Protein AF-A0A1H0Z7X5-F1 (afdb_monomer)

Radius of gyration: 22.8 Å; Cα contacts (8 Å, |Δi|>4): 114; chains: 1; bounding box: 44×55×81 Å

Mean predicted aligned error: 14.94 Å

Sequence (172 aa):
MGQFSVDTNTNAQPEEIQRCKQAGMDDCLFKPLTLTALSRWVEGMEPADHGPAFSLEGFELMTGGNPILNRRLLSELLNSNRLDRQGLLGLSNSSDPQAFLDIAHKIKGAARIVQASRLIDTCEVLETACRDNFHPEKIAECCKAIERALLELDRALLQQLGQNDESRMTEP

Organism: NCBI:txid395599

Structure (mmCIF, N/CA/C/O backbone):
data_AF-A0A1H0Z7X5-F1
#
_entry.id   AF-A0A1H0Z7X5-F1
#
loop_
_atom_site.group_PDB
_atom_site.id
_atom_site.type_symbol
_atom_site.label_atom_id
_atom_site.label_alt_id
_atom_site.label_comp_id
_atom_site.label_asym_id
_atom_site.label_entity_id
_atom_site.label_seq_id
_atom_site.pdbx_PDB_ins_code
_atom_site.Cartn_x
_atom_site.Cartn_y
_atom_site.Cartn_z
_atom_site.occupancy
_atom_site.B_iso_or_equiv
_atom_site.auth_seq_id
_atom_site.auth_comp_id
_atom_site.auth_asym_id
_atom_site.auth_atom_id
_atom_site.pdbx_PDB_model_num
ATOM 1 N N . MET A 1 1 ? -17.080 -23.424 -54.524 1.00 35.84 1 MET A N 1
ATOM 2 C CA . MET A 1 1 ? -16.978 -22.094 -55.168 1.00 35.84 1 MET A CA 1
ATOM 3 C C . MET A 1 1 ? -17.469 -21.071 -54.146 1.00 35.84 1 MET A C 1
ATOM 5 O O . MET A 1 1 ? -18.581 -21.267 -53.688 1.00 35.84 1 MET A O 1
ATOM 9 N N . GLY A 1 2 ? -16.672 -20.162 -53.560 1.00 38.53 2 GLY A N 1
ATOM 10 C CA . GLY A 1 2 ? -15.903 -19.051 -54.174 1.00 38.53 2 GLY A CA 1
ATOM 11 C C . GLY A 1 2 ? -16.875 -17.901 -54.505 1.00 38.53 2 GLY A C 1
ATOM 12 O O . GLY A 1 2 ? -17.891 -18.212 -55.108 1.00 38.53 2 GLY A O 1
ATOM 13 N N . GLN A 1 3 ? -16.730 -16.609 -54.169 1.00 37.69 3 GLN A N 1
ATOM 14 C CA . GLN A 1 3 ? -15.671 -15.685 -53.697 1.00 37.69 3 GLN A CA 1
ATOM 15 C C . GLN A 1 3 ? -16.396 -14.428 -53.114 1.00 37.69 3 GLN A C 1
ATOM 17 O O . GLN A 1 3 ? -17.513 -14.155 -53.537 1.00 37.69 3 GLN A O 1
ATOM 22 N N . PHE A 1 4 ? -15.967 -13.821 -51.996 1.00 39.12 4 PHE A N 1
ATOM 23 C CA . PHE A 1 4 ? -15.044 -12.666 -51.817 1.00 39.12 4 PHE A CA 1
ATOM 24 C C . PHE A 1 4 ? -15.532 -11.260 -52.249 1.00 39.12 4 PHE A C 1
ATOM 26 O O . PHE A 1 4 ? -15.773 -11.030 -53.425 1.00 39.12 4 PHE A O 1
ATOM 33 N N . SER A 1 5 ? -15.569 -10.345 -51.263 1.00 40.53 5 SER A N 1
ATOM 34 C CA . SER A 1 5 ? -15.257 -8.888 -51.265 1.00 40.53 5 SER A CA 1
ATOM 35 C C . SER A 1 5 ? -15.573 -8.400 -49.835 1.00 40.53 5 SER A C 1
ATOM 37 O O . SER A 1 5 ? -16.734 -8.424 -49.447 1.00 40.53 5 SER A O 1
ATOM 39 N N . VAL A 1 6 ? -14.647 -8.286 -48.871 1.00 47.28 6 VAL A N 1
ATOM 40 C CA . VAL A 1 6 ? -13.560 -7.301 -48.653 1.00 47.28 6 VAL A CA 1
ATOM 41 C C . VAL A 1 6 ? -13.922 -5.875 -49.049 1.00 47.28 6 VAL A C 1
ATOM 43 O O . VAL A 1 6 ? -13.872 -5.555 -50.226 1.00 47.28 6 VAL A O 1
ATOM 46 N N . ASP A 1 7 ? -14.131 -5.038 -48.030 1.00 43.69 7 ASP A N 1
ATOM 47 C CA . ASP A 1 7 ? -13.650 -3.659 -48.001 1.00 43.69 7 ASP A CA 1
ATOM 48 C C . ASP A 1 7 ? -13.084 -3.366 -46.605 1.00 43.69 7 ASP A C 1
ATOM 50 O O . ASP A 1 7 ? -13.787 -3.281 -45.598 1.00 43.69 7 ASP A O 1
ATOM 54 N N . THR A 1 8 ? -11.760 -3.280 -46.558 1.00 40.16 8 THR A N 1
ATOM 55 C CA . THR A 1 8 ? -10.957 -2.694 -45.488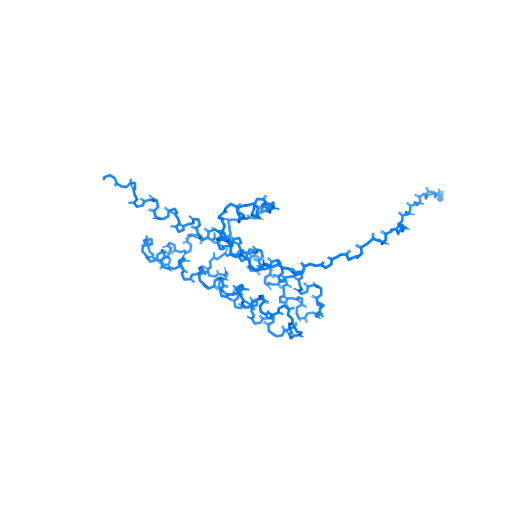 1.00 40.16 8 THR A CA 1
ATOM 56 C C . THR A 1 8 ? -10.808 -1.202 -45.760 1.00 40.16 8 THR A C 1
ATOM 58 O O . THR A 1 8 ? -10.402 -0.847 -46.865 1.00 40.16 8 THR A O 1
ATOM 61 N N . ASN A 1 9 ? -10.980 -0.334 -44.761 1.00 38.78 9 ASN A N 1
ATOM 62 C CA . ASN A 1 9 ? -10.167 0.880 -44.737 1.00 38.78 9 ASN A CA 1
ATOM 63 C C . ASN A 1 9 ? -9.803 1.311 -43.314 1.00 38.78 9 ASN A C 1
ATOM 65 O O . ASN A 1 9 ? -10.601 1.872 -42.566 1.00 38.78 9 ASN A O 1
ATOM 69 N N . THR A 1 10 ? -8.550 1.030 -42.988 1.00 38.06 10 THR A N 1
ATOM 70 C CA . THR A 1 10 ? -7.726 1.672 -41.973 1.00 38.06 10 THR A CA 1
ATOM 71 C C . THR A 1 10 ? -7.438 3.105 -42.419 1.00 38.06 10 THR A C 1
ATOM 73 O O . THR A 1 10 ? -6.929 3.290 -43.517 1.00 38.06 10 THR A O 1
ATOM 76 N N . ASN A 1 11 ? -7.640 4.117 -41.574 1.00 43.44 11 ASN A N 1
ATOM 77 C CA . ASN A 1 11 ? -6.831 5.328 -41.719 1.00 43.44 11 ASN A CA 1
ATOM 78 C C . ASN A 1 11 ? -6.408 5.863 -40.354 1.00 43.44 11 ASN A C 1
ATOM 80 O O . ASN A 1 11 ? -7.187 6.471 -39.622 1.00 43.44 11 ASN A O 1
ATOM 84 N N . ALA A 1 12 ? -5.154 5.577 -40.024 1.00 39.19 12 ALA A N 1
ATOM 85 C CA . ALA A 1 12 ? -4.407 6.203 -38.955 1.00 39.19 12 ALA A CA 1
ATOM 86 C C . ALA A 1 12 ? -3.706 7.454 -39.514 1.00 39.19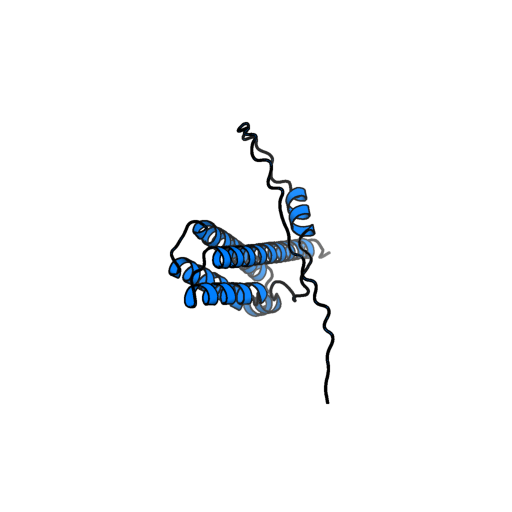 12 ALA A C 1
ATOM 88 O O . ALA A 1 12 ? -3.022 7.317 -40.518 1.00 39.19 12 ALA A O 1
ATOM 89 N N . GLN A 1 13 ? -3.879 8.590 -38.812 1.00 40.59 13 GLN A N 1
ATOM 90 C CA . GLN A 1 13 ? -2.920 9.689 -38.523 1.00 40.59 13 GLN A CA 1
ATOM 91 C C . GLN A 1 13 ? -2.169 10.369 -39.701 1.00 40.59 13 GLN A C 1
ATOM 93 O O . GLN A 1 13 ? -1.779 9.686 -40.640 1.00 40.59 13 GLN A O 1
ATOM 98 N N . PRO A 1 14 ? -1.891 11.702 -39.672 1.00 45.44 14 PRO A N 1
ATOM 99 C CA . PRO A 1 14 ? -0.897 12.251 -38.728 1.00 45.44 14 PRO A CA 1
ATOM 100 C C . PRO A 1 14 ? -1.012 13.757 -38.351 1.00 45.44 14 PRO A C 1
ATOM 102 O O . PRO A 1 14 ? -1.828 14.493 -38.886 1.00 45.44 14 PRO A O 1
ATOM 105 N N . GLU A 1 15 ? -0.143 14.174 -37.415 1.00 36.69 15 GLU A N 1
ATOM 106 C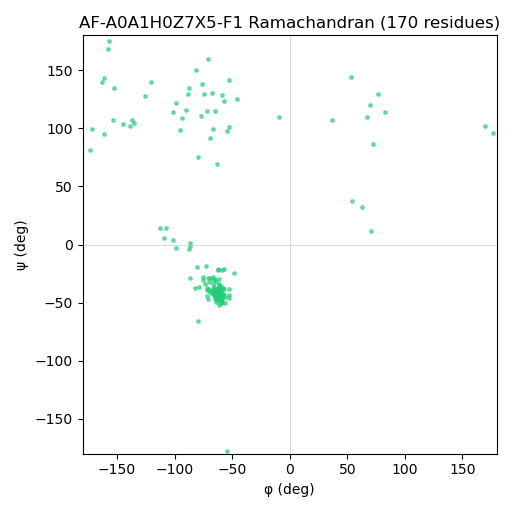 CA . GLU A 1 15 ? 0.458 15.522 -37.279 1.00 36.69 15 GLU A CA 1
ATOM 107 C C . GLU A 1 15 ? -0.422 16.741 -36.914 1.00 36.69 15 GLU A C 1
ATOM 109 O O . GLU A 1 15 ? -1.121 17.296 -37.743 1.00 36.69 15 GLU A O 1
ATOM 114 N N . GLU A 1 16 ? -0.258 17.265 -35.688 1.00 36.47 16 GLU A N 1
ATOM 115 C CA . GLU A 1 16 ? 0.420 18.566 -35.513 1.00 36.47 16 GLU A CA 1
ATOM 116 C C . GLU A 1 16 ? 0.902 18.738 -34.058 1.00 36.47 16 GLU A C 1
ATOM 118 O O . GLU A 1 16 ? 0.194 19.156 -33.139 1.00 3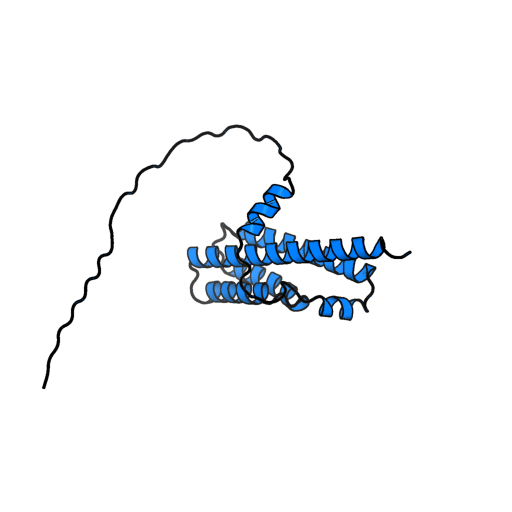6.47 16 GLU A O 1
ATOM 123 N N . ILE A 1 17 ? 2.171 18.391 -33.864 1.00 48.88 17 ILE A N 1
ATOM 124 C CA . ILE A 1 17 ? 3.022 18.833 -32.764 1.00 48.88 17 ILE A CA 1
ATOM 125 C C . ILE A 1 17 ? 3.210 20.344 -32.940 1.00 48.88 17 ILE A C 1
ATOM 127 O O . ILE A 1 17 ? 3.840 20.736 -33.910 1.00 48.88 17 ILE A O 1
ATOM 131 N N . GLN A 1 18 ? 2.712 21.195 -32.033 1.00 41.56 18 GLN A N 1
ATOM 132 C CA . GLN A 1 18 ? 3.288 22.533 -31.810 1.00 41.56 18 GLN A CA 1
ATOM 133 C C . GLN A 1 18 ? 2.682 23.243 -30.578 1.00 41.56 18 GLN A C 1
ATOM 135 O O . GLN A 1 18 ? 1.643 23.899 -30.660 1.00 41.56 18 GLN A O 1
ATOM 140 N N . ARG A 1 19 ? 3.385 23.202 -29.438 1.00 46.25 19 ARG A N 1
ATOM 141 C CA . ARG A 1 19 ? 3.986 24.402 -28.809 1.00 46.25 19 ARG A CA 1
ATOM 142 C C . ARG A 1 19 ? 4.499 24.107 -27.401 1.00 46.25 19 ARG A C 1
ATOM 144 O O . ARG A 1 19 ? 3.774 24.097 -26.413 1.00 46.25 19 ARG A O 1
ATOM 151 N N . CYS A 1 20 ? 5.814 23.943 -27.346 1.00 40.19 20 CYS A N 1
ATOM 152 C CA . CYS A 1 20 ? 6.624 24.165 -26.162 1.00 40.19 20 CYS A CA 1
ATOM 153 C C . CYS A 1 20 ? 6.722 25.667 -25.829 1.00 40.19 20 CYS A C 1
ATOM 155 O O . CYS A 1 20 ? 6.665 26.511 -26.723 1.00 40.19 20 CYS A O 1
ATOM 157 N N . LYS A 1 21 ? 7.063 25.919 -24.557 1.00 43.03 21 LYS A N 1
ATOM 158 C CA . LYS A 1 21 ? 7.584 27.151 -23.932 1.00 43.03 21 LYS A CA 1
ATOM 159 C C . LYS A 1 21 ? 6.560 28.216 -23.537 1.00 43.03 21 LYS A C 1
ATOM 161 O O . LYS A 1 21 ? 6.077 28.965 -24.375 1.00 43.03 21 LYS A O 1
ATOM 166 N N . GLN A 1 22 ? 6.462 28.426 -22.224 1.00 38.75 22 GLN A N 1
ATOM 167 C CA . GLN A 1 22 ? 7.054 29.614 -21.601 1.00 38.75 22 GLN A CA 1
ATOM 168 C C . GLN A 1 22 ? 7.407 29.337 -20.130 1.00 38.75 22 GLN A C 1
ATOM 170 O O . GLN A 1 22 ? 6.659 28.686 -19.409 1.00 38.75 22 GLN A O 1
ATOM 175 N N . ALA A 1 23 ? 8.607 29.769 -19.745 1.00 40.22 23 ALA A N 1
ATOM 176 C CA . ALA A 1 23 ? 9.162 29.680 -18.403 1.00 40.22 23 ALA A CA 1
ATOM 177 C C . ALA A 1 23 ? 8.629 30.817 -17.521 1.00 40.22 23 ALA A C 1
ATOM 179 O O . ALA A 1 23 ? 8.387 31.916 -18.016 1.00 40.22 23 ALA A O 1
ATOM 180 N N . GLY A 1 24 ? 8.518 30.554 -16.222 1.00 33.59 24 GLY A N 1
ATOM 181 C CA . GLY A 1 24 ? 8.201 31.547 -15.200 1.00 33.59 24 GLY A CA 1
ATOM 182 C C . GLY A 1 24 ? 8.313 30.915 -13.820 1.00 33.59 24 GLY A C 1
ATOM 183 O O . GLY A 1 24 ? 7.323 30.445 -13.272 1.00 33.59 24 GLY A O 1
ATOM 184 N N . MET A 1 25 ? 9.540 30.825 -13.310 1.00 52.28 25 MET A N 1
ATOM 185 C CA . MET A 1 25 ? 9.801 30.573 -11.898 1.00 52.28 25 MET A CA 1
ATOM 186 C C . MET A 1 25 ? 9.550 31.888 -11.168 1.00 52.28 25 MET A C 1
ATOM 188 O O . MET A 1 25 ? 10.327 32.808 -11.376 1.00 52.28 25 MET A O 1
ATOM 192 N N . ASP A 1 26 ? 8.487 31.977 -10.369 1.00 37.69 26 ASP A N 1
ATOM 193 C CA . ASP A 1 26 ? 8.432 32.894 -9.230 1.00 37.69 26 ASP A CA 1
ATOM 194 C C . ASP A 1 26 ? 7.334 32.500 -8.230 1.00 37.69 26 ASP A C 1
ATOM 196 O O . ASP A 1 26 ? 6.255 32.032 -8.593 1.00 37.69 26 ASP A O 1
ATOM 200 N N . ASP A 1 27 ? 7.683 32.704 -6.963 1.00 33.00 27 ASP A N 1
ATOM 201 C CA . ASP A 1 27 ? 6.878 32.643 -5.744 1.00 33.00 27 ASP A CA 1
ATOM 202 C C . ASP A 1 27 ? 6.409 31.284 -5.197 1.00 33.00 27 ASP A C 1
ATOM 204 O O . ASP A 1 27 ? 5.267 30.833 -5.298 1.00 33.00 27 ASP A O 1
ATOM 208 N N . CYS A 1 28 ? 7.314 30.719 -4.396 1.00 37.94 28 CYS A N 1
ATOM 209 C CA . CYS A 1 28 ? 6.962 30.056 -3.150 1.00 37.94 28 CYS A CA 1
ATOM 210 C C . CYS A 1 28 ? 6.119 31.002 -2.273 1.00 37.94 28 CYS A C 1
ATOM 212 O O . CYS A 1 28 ? 6.664 31.861 -1.588 1.00 37.94 28 CYS A O 1
ATOM 214 N N . LEU A 1 29 ? 4.799 30.817 -2.238 1.00 27.16 29 LEU A N 1
ATOM 215 C CA . LEU A 1 29 ? 3.952 31.384 -1.190 1.00 27.16 29 LEU A CA 1
ATOM 216 C C . LEU A 1 29 ? 2.962 30.334 -0.693 1.00 27.16 29 LEU A C 1
ATOM 218 O O . LEU A 1 29 ? 1.977 29.992 -1.346 1.00 27.16 29 LEU A O 1
ATOM 222 N N . PHE A 1 30 ? 3.279 29.833 0.502 1.00 45.41 30 PHE A N 1
ATOM 223 C CA . PHE A 1 30 ? 2.361 29.308 1.505 1.00 45.41 30 PHE A CA 1
ATOM 224 C C . PHE A 1 30 ? 0.878 29.562 1.188 1.00 45.41 30 PHE A C 1
ATOM 226 O O . PHE A 1 30 ? 0.363 30.668 1.350 1.00 45.41 30 PHE A O 1
ATOM 233 N N . LYS A 1 31 ? 0.160 28.492 0.854 1.00 31.33 31 LYS A N 1
ATOM 234 C CA . LYS A 1 31 ? -1.271 28.384 1.131 1.00 31.33 31 LYS A CA 1
ATOM 235 C C . LYS A 1 31 ? -1.490 27.086 1.901 1.00 31.33 31 LYS A C 1
ATOM 237 O O . LYS A 1 31 ? -1.008 26.048 1.448 1.00 31.33 31 LYS A O 1
ATOM 242 N N . PRO A 1 32 ? -2.174 27.111 3.059 1.00 35.97 32 PRO A N 1
ATOM 243 C CA . PRO A 1 32 ? -2.528 25.880 3.741 1.00 35.97 32 PRO A CA 1
ATOM 244 C C . PRO A 1 32 ? -3.385 25.065 2.774 1.00 35.97 32 PRO A C 1
ATOM 246 O O . PRO A 1 32 ? -4.331 25.597 2.184 1.00 35.97 32 PRO A O 1
ATOM 249 N N . LEU A 1 33 ? -3.008 23.802 2.573 1.00 34.72 33 LEU A N 1
ATOM 250 C CA . LEU A 1 33 ? -3.748 22.833 1.777 1.00 34.72 33 LEU A CA 1
ATOM 251 C C . LEU A 1 33 ? -5.179 22.785 2.323 1.00 34.72 33 LEU A C 1
ATOM 253 O O . LEU A 1 33 ? -5.453 22.185 3.359 1.00 34.72 33 LEU A O 1
ATOM 257 N N . THR A 1 34 ? -6.084 23.516 1.684 1.00 47.06 34 THR A N 1
ATOM 258 C CA . THR A 1 34 ? -7.474 23.603 2.116 1.00 47.06 34 THR A CA 1
ATOM 259 C C . THR A 1 34 ? -8.120 22.282 1.726 1.00 47.06 34 THR A C 1
ATOM 261 O O . THR A 1 34 ? -7.983 21.848 0.582 1.00 47.06 34 THR A O 1
ATOM 264 N N . LEU A 1 35 ? -8.805 21.631 2.669 1.00 42.47 35 LEU A N 1
ATOM 265 C CA . LEU A 1 35 ? -9.471 20.326 2.501 1.00 42.47 35 LEU A CA 1
ATOM 266 C C . LEU A 1 35 ? -10.344 20.239 1.231 1.00 42.47 35 LEU A C 1
ATOM 268 O O . LEU A 1 35 ? -10.516 19.167 0.659 1.00 42.47 35 LEU A O 1
ATOM 272 N N . THR A 1 36 ? -10.818 21.378 0.731 1.00 39.50 36 THR A N 1
ATOM 273 C CA . THR A 1 36 ? -11.580 21.519 -0.515 1.00 39.50 36 THR A CA 1
ATOM 274 C C . THR A 1 36 ? -10.774 21.200 -1.785 1.00 39.50 36 THR A C 1
ATOM 276 O O . THR A 1 36 ? -11.337 20.720 -2.763 1.00 39.50 36 THR A O 1
ATOM 279 N N . ALA A 1 37 ? -9.458 21.438 -1.802 1.00 45.78 37 ALA A N 1
ATOM 280 C CA . ALA A 1 37 ? -8.603 21.077 -2.938 1.00 45.78 37 ALA A CA 1
ATOM 281 C C . ALA A 1 37 ? -8.335 19.563 -2.990 1.00 45.78 37 ALA A C 1
ATOM 283 O O . ALA A 1 37 ? -8.212 18.997 -4.075 1.00 45.78 37 ALA A O 1
ATOM 284 N N . LEU A 1 38 ? -8.315 18.905 -1.824 1.00 43.97 38 LEU A N 1
ATOM 285 C CA . LEU A 1 38 ? -8.215 17.452 -1.720 1.00 43.97 38 LEU A CA 1
ATOM 286 C C . LEU A 1 38 ? -9.529 16.773 -2.146 1.00 43.97 38 LEU A C 1
ATOM 288 O O . LEU A 1 38 ? -9.475 15.779 -2.862 1.00 43.97 38 LEU A O 1
ATOM 292 N N . SER A 1 39 ? -10.701 17.330 -1.795 1.00 42.38 39 SER A N 1
ATOM 293 C CA . SER A 1 39 ? -11.998 16.752 -2.208 1.00 42.38 39 SER A CA 1
ATOM 294 C C . SER A 1 39 ? -12.162 16.734 -3.729 1.00 42.38 39 SER A C 1
ATOM 296 O O . SER A 1 39 ? -12.556 15.716 -4.285 1.00 42.38 39 SER A O 1
ATOM 298 N N . ARG A 1 40 ? -11.750 17.800 -4.426 1.00 36.59 40 ARG A N 1
ATOM 299 C CA . ARG A 1 40 ? -11.869 17.889 -5.892 1.00 36.59 40 ARG A CA 1
ATOM 300 C C . ARG A 1 40 ? -10.937 16.941 -6.647 1.00 36.59 40 ARG A C 1
ATOM 302 O O . ARG A 1 40 ? -11.276 16.509 -7.742 1.00 36.59 40 ARG A O 1
ATOM 309 N N . TRP A 1 41 ? -9.779 16.605 -6.076 1.00 42.62 41 TRP A N 1
ATOM 310 C CA . TRP A 1 41 ? -8.892 15.571 -6.633 1.00 42.62 41 TRP A CA 1
ATOM 311 C C . TRP A 1 41 ? -9.470 14.165 -6.462 1.00 42.62 41 TRP A C 1
ATOM 313 O O . TRP A 1 41 ? -9.222 13.270 -7.263 1.00 42.62 41 TRP A O 1
ATOM 323 N N . VAL A 1 42 ? -10.261 13.993 -5.412 1.00 51.59 42 VAL A N 1
ATOM 324 C CA . VAL A 1 42 ? -10.875 12.731 -5.029 1.00 51.59 42 VAL A CA 1
ATOM 325 C C . VAL A 1 42 ? -12.221 12.501 -5.735 1.00 51.59 42 VAL A C 1
ATOM 327 O O . VAL A 1 42 ? -12.569 11.360 -6.011 1.00 51.59 42 VAL A O 1
ATOM 330 N N . GLU A 1 43 ? -12.947 13.561 -6.090 1.00 35.69 43 GLU A N 1
ATOM 331 C CA . GLU A 1 43 ? -14.198 13.515 -6.868 1.00 35.69 43 GLU A CA 1
ATOM 332 C C . GLU A 1 43 ? -13.985 13.183 -8.356 1.00 35.69 43 GLU A C 1
ATOM 334 O O . GLU A 1 43 ? -14.923 12.768 -9.025 1.00 35.69 43 GLU A O 1
ATOM 339 N N . GLY A 1 44 ? -12.764 13.341 -8.881 1.00 33.12 44 GLY A N 1
ATOM 340 C CA . GLY A 1 44 ? -12.415 12.974 -10.261 1.00 33.12 44 GLY A CA 1
ATOM 341 C C . GLY A 1 44 ? -11.989 11.513 -10.446 1.00 33.12 44 GLY A C 1
ATOM 342 O O . GLY A 1 44 ? -11.662 11.113 -11.563 1.00 33.12 44 GLY A O 1
ATOM 343 N N . MET A 1 45 ? -11.943 10.727 -9.367 1.00 39.19 45 MET A N 1
ATOM 344 C CA . MET A 1 45 ? -11.709 9.288 -9.428 1.00 39.19 45 MET A CA 1
ATOM 345 C C . MET A 1 45 ? -13.069 8.596 -9.416 1.00 39.19 45 MET A C 1
ATOM 347 O O . MET A 1 45 ? -13.681 8.450 -8.360 1.00 39.19 45 MET A O 1
ATOM 351 N N . GLU A 1 46 ? -13.549 8.207 -10.599 1.00 36.34 46 GLU A N 1
ATOM 352 C CA . GLU A 1 46 ? -14.684 7.291 -10.738 1.00 36.34 46 GLU A CA 1
ATOM 353 C C . GLU A 1 46 ? -14.482 6.116 -9.762 1.00 36.34 46 GLU A C 1
ATOM 355 O O . GLU A 1 46 ? -13.414 5.487 -9.802 1.00 36.34 46 GLU A O 1
ATOM 360 N N . PRO A 1 47 ? -15.441 5.818 -8.864 1.00 40.00 47 PRO A N 1
ATOM 361 C CA . PRO A 1 47 ? -15.344 4.650 -8.011 1.00 40.00 47 PRO A CA 1
ATOM 362 C C . PRO A 1 47 ? -15.441 3.434 -8.925 1.00 40.00 47 PRO A C 1
ATOM 364 O O . PRO A 1 47 ? -16.518 3.058 -9.381 1.00 40.00 47 PRO A O 1
ATOM 367 N N . ALA A 1 48 ? -14.293 2.847 -9.247 1.00 45.84 48 ALA A N 1
ATOM 368 C CA . ALA A 1 48 ? -14.269 1.526 -9.832 1.00 45.84 48 ALA A CA 1
ATOM 369 C C . ALA A 1 48 ? -14.999 0.608 -8.843 1.00 45.84 48 ALA A C 1
ATOM 371 O O . ALA A 1 48 ? -14.657 0.613 -7.661 1.00 45.84 48 ALA A O 1
ATOM 372 N N . ASP A 1 49 ? -16.043 -0.071 -9.326 1.00 42.62 49 ASP A N 1
ATOM 373 C CA . ASP A 1 49 ? -16.971 -0.938 -8.590 1.00 42.62 49 ASP A CA 1
ATOM 374 C C . ASP A 1 49 ? -16.230 -2.151 -8.003 1.00 42.62 49 ASP A C 1
ATOM 376 O O . ASP A 1 49 ? -16.285 -3.290 -8.465 1.00 42.62 49 ASP A O 1
ATOM 380 N N . HIS A 1 50 ? -15.399 -1.851 -7.023 1.00 51.34 50 HIS A N 1
ATOM 381 C CA . HIS A 1 50 ? -14.592 -2.749 -6.238 1.00 51.34 50 HIS A CA 1
ATOM 382 C C . HIS A 1 50 ? -15.052 -2.533 -4.802 1.00 51.34 50 HIS A C 1
ATOM 384 O O . HIS A 1 50 ? -15.370 -1.409 -4.412 1.00 51.34 50 HIS A O 1
ATOM 390 N N . GLY A 1 51 ? -15.153 -3.620 -4.038 1.00 57.09 51 GLY A N 1
ATOM 391 C CA . GLY A 1 51 ? -15.653 -3.600 -2.665 1.00 57.09 51 GLY A CA 1
ATOM 392 C C . GLY A 1 51 ? -14.920 -2.610 -1.740 1.00 57.09 51 GLY A C 1
ATOM 393 O O . GLY A 1 51 ? -14.017 -1.885 -2.159 1.00 57.09 51 GLY A O 1
ATOM 394 N N . PRO A 1 52 ? -15.287 -2.564 -0.449 1.00 64.38 52 PRO A N 1
ATOM 395 C CA . PRO A 1 52 ? -14.714 -1.598 0.485 1.00 64.38 52 PRO A CA 1
ATOM 396 C C . PRO A 1 52 ? -13.176 -1.638 0.465 1.00 64.38 52 PRO A C 1
ATOM 398 O O . PRO A 1 52 ? -12.574 -2.707 0.370 1.00 64.38 52 PRO A O 1
ATOM 401 N N . ALA A 1 53 ? -12.538 -0.465 0.569 1.00 72.88 53 ALA A N 1
ATOM 402 C CA . ALA A 1 53 ? -11.080 -0.322 0.467 1.00 72.88 53 ALA A CA 1
ATOM 403 C C . ALA A 1 53 ? -10.299 -1.173 1.494 1.00 72.88 53 ALA A C 1
ATOM 405 O O . ALA A 1 53 ? -9.123 -1.463 1.281 1.00 72.88 53 ALA A O 1
ATOM 406 N N . PHE A 1 54 ? -10.947 -1.570 2.594 1.00 79.12 54 PHE A N 1
ATOM 407 C CA . PHE A 1 54 ? -10.461 -2.526 3.588 1.00 79.12 54 PHE A CA 1
ATOM 408 C C . PHE A 1 54 ? -11.635 -3.132 4.379 1.00 79.12 54 PHE A C 1
ATOM 410 O O . PHE A 1 54 ? -12.754 -2.616 4.321 1.00 79.12 54 PHE A O 1
ATOM 417 N N . SER A 1 55 ? -11.379 -4.198 5.147 1.00 76.00 55 SER A N 1
ATOM 418 C CA . SER A 1 55 ? -12.378 -4.819 6.031 1.00 76.00 55 SER A CA 1
ATOM 419 C C . SER A 1 55 ? -12.216 -4.365 7.484 1.00 76.00 55 SER A C 1
ATOM 421 O O . SER A 1 55 ? -11.168 -4.579 8.097 1.00 76.00 55 SER A O 1
ATOM 423 N N . LEU A 1 56 ? -13.271 -3.770 8.051 1.00 71.44 56 LEU A N 1
ATOM 424 C CA . LEU A 1 56 ? -13.325 -3.367 9.463 1.00 71.44 56 LEU A CA 1
ATOM 425 C C . LEU A 1 56 ? -13.530 -4.565 10.407 1.00 71.44 56 LEU A C 1
ATOM 427 O O . LEU A 1 56 ? -13.038 -4.552 11.531 1.00 71.44 56 LEU A O 1
ATOM 431 N N . GLU A 1 57 ? -14.180 -5.629 9.936 1.00 69.75 57 GLU A N 1
ATOM 432 C CA . GLU A 1 57 ? -14.472 -6.835 10.726 1.00 69.75 57 GLU A CA 1
ATOM 433 C C . GLU A 1 57 ? -13.188 -7.482 11.280 1.00 69.75 57 GLU A C 1
ATOM 435 O O . GLU A 1 57 ? -13.134 -7.914 12.432 1.00 69.75 57 GLU A O 1
ATOM 440 N N . GLY A 1 58 ? -12.104 -7.463 10.494 1.00 68.06 58 GLY A N 1
ATOM 441 C CA . GLY A 1 58 ? -10.792 -7.939 10.942 1.00 68.06 58 GLY A CA 1
ATOM 442 C C . GLY A 1 58 ? -10.234 -7.143 12.127 1.00 68.06 58 GLY A C 1
ATOM 443 O O . GLY A 1 58 ? -9.622 -7.721 13.024 1.00 68.06 58 GLY A O 1
ATOM 444 N N . PHE A 1 59 ? -10.486 -5.832 12.176 1.00 70.38 59 PHE A N 1
ATOM 445 C CA . PHE A 1 59 ? -10.050 -4.971 13.279 1.00 70.38 59 PHE A CA 1
ATOM 446 C C . PHE A 1 59 ? -10.844 -5.246 14.547 1.00 70.38 59 PHE A C 1
ATOM 448 O O . PHE A 1 59 ? -10.256 -5.416 15.614 1.00 70.38 59 PHE A O 1
ATOM 455 N N . GLU A 1 60 ? -12.168 -5.326 14.430 1.00 70.44 60 GLU A N 1
ATOM 456 C CA . GLU A 1 60 ? -13.052 -5.593 15.564 1.00 70.44 60 GLU A CA 1
ATOM 457 C C . GLU A 1 60 ? -12.736 -6.938 16.216 1.00 70.44 60 GLU A C 1
ATOM 459 O O . GLU A 1 60 ? -12.672 -7.027 17.444 1.00 70.44 60 GLU A O 1
ATOM 464 N N . LEU A 1 61 ? -12.439 -7.961 15.412 1.00 71.19 61 LEU A N 1
ATOM 465 C CA . LEU A 1 61 ? -12.027 -9.263 15.921 1.00 71.19 61 LEU A CA 1
ATOM 466 C C . LEU A 1 61 ? -10.677 -9.199 16.658 1.00 71.19 61 LEU A C 1
ATOM 468 O O . LEU A 1 61 ? -10.531 -9.799 17.722 1.00 71.19 61 LEU A O 1
ATOM 472 N N . MET A 1 62 ? -9.696 -8.454 16.132 1.00 70.06 62 MET A N 1
ATOM 473 C CA . MET A 1 62 ? -8.363 -8.321 16.742 1.00 70.06 62 MET A CA 1
ATOM 474 C C . MET A 1 62 ? -8.367 -7.518 18.045 1.00 70.06 62 MET A C 1
ATOM 476 O O . MET A 1 62 ? -7.550 -7.767 18.932 1.00 70.06 62 MET A O 1
ATOM 480 N N . THR A 1 63 ? -9.259 -6.540 18.168 1.00 76.50 63 THR A N 1
ATOM 481 C CA . THR A 1 63 ? -9.333 -5.656 19.339 1.00 76.50 63 THR A CA 1
ATOM 482 C C . THR A 1 63 ? -10.404 -6.075 20.341 1.00 76.50 63 THR A C 1
ATOM 484 O O . THR A 1 63 ? -10.537 -5.437 21.388 1.00 76.50 63 THR A O 1
ATOM 487 N N . GLY A 1 64 ? -11.176 -7.123 20.032 1.00 77.06 64 GLY A N 1
ATOM 488 C CA . GLY A 1 64 ? -12.332 -7.547 20.820 1.00 77.06 64 GLY A CA 1
ATOM 489 C C . GLY A 1 64 ? -13.427 -6.479 20.871 1.00 77.06 64 GLY A C 1
ATOM 490 O O . GLY A 1 64 ? -14.071 -6.315 21.904 1.00 77.06 64 GLY A O 1
ATOM 491 N N . GLY A 1 65 ? -13.569 -5.690 19.803 1.00 75.06 65 GLY A N 1
ATOM 492 C CA . GLY A 1 65 ? -14.495 -4.560 19.726 1.00 75.06 65 GLY A CA 1
ATOM 493 C C . GLY A 1 65 ? -14.104 -3.362 20.598 1.00 75.06 65 GLY A C 1
ATOM 494 O O . GLY A 1 65 ? -14.912 -2.454 20.779 1.00 75.06 65 GLY A O 1
ATOM 495 N N . ASN A 1 66 ? -12.890 -3.322 21.163 1.00 79.94 66 ASN A N 1
ATOM 496 C CA . ASN A 1 66 ? -12.473 -2.205 22.005 1.00 79.94 66 ASN A CA 1
ATOM 497 C C . ASN A 1 66 ? -12.220 -0.947 21.148 1.00 79.94 66 ASN A C 1
ATOM 499 O O . ASN A 1 66 ? -11.243 -0.909 20.392 1.00 79.94 66 ASN A O 1
ATOM 503 N N . PRO A 1 67 ? -13.007 0.133 21.316 1.00 78.69 67 PRO A N 1
ATOM 504 C CA . PRO A 1 67 ? -12.930 1.303 20.444 1.00 78.69 6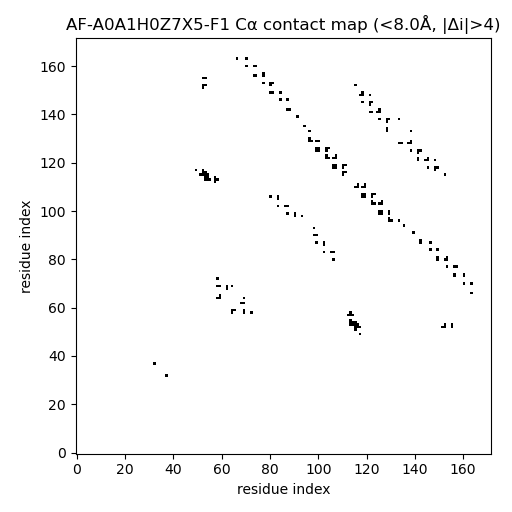7 PRO A CA 1
ATOM 505 C C . PRO A 1 67 ? -11.604 2.068 20.579 1.00 78.69 67 PRO A C 1
ATOM 507 O O . PRO A 1 67 ? -11.142 2.688 19.625 1.00 78.69 67 PRO A O 1
ATOM 510 N N . ILE A 1 68 ? -10.950 2.022 21.747 1.00 81.62 68 ILE A N 1
ATOM 511 C CA . ILE A 1 68 ? -9.646 2.673 21.959 1.00 81.62 68 ILE A CA 1
ATOM 512 C C . ILE A 1 68 ? -8.551 1.914 21.208 1.00 81.62 68 ILE A C 1
ATOM 514 O O . ILE A 1 68 ? -7.701 2.534 20.567 1.00 81.62 68 ILE A O 1
ATOM 518 N N . LEU A 1 69 ? -8.567 0.581 21.285 1.00 80.31 69 LEU A N 1
ATOM 519 C CA . LEU A 1 69 ? -7.609 -0.263 20.573 1.00 80.31 69 LEU A CA 1
ATOM 520 C C . LEU A 1 69 ? -7.850 -0.221 19.060 1.00 80.31 69 LEU A C 1
ATOM 522 O O . LEU A 1 69 ? -6.881 -0.078 18.320 1.00 80.31 69 LEU A O 1
ATOM 526 N N . ASN A 1 70 ? -9.112 -0.231 18.613 1.00 81.12 70 ASN A N 1
ATOM 527 C CA . ASN A 1 70 ? -9.479 -0.042 17.205 1.00 81.12 70 ASN A CA 1
ATOM 528 C C . ASN A 1 70 ? -8.921 1.269 16.664 1.00 81.12 70 ASN A C 1
ATOM 530 O O . ASN A 1 70 ? -8.215 1.274 15.660 1.00 81.12 70 ASN A O 1
ATOM 534 N N . ARG A 1 71 ? -9.154 2.379 17.372 1.00 83.62 71 ARG A N 1
ATOM 535 C CA . ARG A 1 71 ? -8.640 3.690 16.968 1.00 83.62 71 ARG A CA 1
ATOM 536 C C . ARG A 1 71 ? -7.116 3.717 16.892 1.00 83.62 71 ARG A C 1
ATOM 538 O O . ARG A 1 71 ? -6.568 4.249 15.934 1.00 83.62 71 ARG A O 1
ATOM 545 N N . ARG A 1 72 ? -6.422 3.149 17.885 1.00 84.88 72 ARG A N 1
ATOM 546 C CA . ARG A 1 72 ? -4.953 3.058 17.856 1.00 84.88 72 ARG A CA 1
ATOM 547 C C . ARG A 1 72 ? -4.476 2.262 16.645 1.00 84.88 72 ARG A C 1
ATOM 549 O O . ARG A 1 72 ? -3.607 2.743 15.932 1.00 84.88 72 ARG A O 1
ATOM 556 N N . LEU A 1 73 ? -5.066 1.098 16.390 1.00 83.38 73 LEU A N 1
ATOM 557 C CA . LEU A 1 73 ? -4.669 0.237 15.280 1.00 83.38 73 LEU A CA 1
ATOM 558 C C . LEU A 1 73 ? -4.932 0.897 13.917 1.00 83.38 73 LEU A C 1
ATOM 560 O O . LEU A 1 73 ? -4.073 0.847 13.042 1.00 83.38 73 LEU A O 1
ATOM 564 N N . LEU A 1 74 ? -6.074 1.573 13.757 1.00 85.94 74 LEU A N 1
ATOM 565 C CA . LEU A 1 74 ? -6.395 2.354 12.558 1.00 85.94 74 LEU A CA 1
ATOM 566 C C . LEU A 1 74 ? -5.400 3.506 12.342 1.00 85.94 74 LEU A C 1
ATOM 568 O O . LEU A 1 74 ? -4.941 3.712 11.220 1.00 85.94 74 LEU A O 1
ATOM 572 N N . SER A 1 75 ? -5.025 4.229 13.402 1.00 86.69 75 SER A N 1
ATOM 573 C CA . SER A 1 75 ? -4.017 5.296 13.330 1.00 86.69 75 SER A CA 1
ATOM 574 C C . SER A 1 75 ? -2.626 4.770 12.963 1.00 86.69 75 SER A C 1
ATOM 576 O O . SER A 1 75 ? -1.944 5.384 12.143 1.00 86.69 75 SER A O 1
ATOM 578 N N . GLU A 1 76 ? -2.209 3.635 13.529 1.00 88.19 76 GLU A N 1
ATOM 579 C CA . GLU A 1 76 ? -0.930 2.999 13.186 1.00 88.19 76 GLU A CA 1
ATOM 580 C C . GLU A 1 76 ? -0.917 2.508 11.737 1.00 88.19 76 GLU A C 1
ATOM 582 O O . GLU A 1 76 ? 0.060 2.734 11.021 1.00 88.19 76 GLU A O 1
ATOM 587 N N . LEU A 1 77 ? -2.015 1.911 11.263 1.00 87.81 77 LEU A N 1
ATOM 588 C CA . LEU A 1 77 ? -2.143 1.529 9.860 1.00 87.81 77 LEU A CA 1
ATOM 589 C C . LEU A 1 77 ? -2.054 2.750 8.942 1.00 87.81 77 LEU A C 1
ATOM 591 O O . LEU A 1 77 ? -1.321 2.705 7.959 1.00 87.81 77 LEU A O 1
ATOM 595 N N . LEU A 1 78 ? -2.775 3.830 9.254 1.00 89.12 78 LEU A N 1
ATOM 596 C CA . LEU A 1 78 ? -2.739 5.067 8.474 1.00 89.12 78 LEU A CA 1
ATOM 597 C C . LEU A 1 78 ? -1.312 5.627 8.400 1.00 89.12 78 LEU A C 1
ATOM 599 O O . LEU A 1 78 ? -0.850 6.050 7.342 1.00 89.12 78 LEU A O 1
ATOM 603 N N . ASN A 1 79 ? -0.586 5.607 9.518 1.00 91.50 79 ASN A N 1
ATOM 604 C CA . ASN A 1 79 ? 0.809 6.024 9.543 1.00 91.50 79 ASN A CA 1
ATOM 605 C C . ASN A 1 79 ? 1.693 5.107 8.680 1.00 91.50 79 ASN A C 1
ATOM 607 O O . ASN A 1 79 ? 2.477 5.601 7.870 1.00 91.50 79 ASN A O 1
ATOM 611 N N . SER A 1 80 ? 1.529 3.785 8.793 1.00 90.94 80 SER A N 1
ATOM 612 C CA . SER A 1 80 ? 2.251 2.820 7.956 1.00 90.94 80 SER A CA 1
ATOM 613 C C . SER A 1 80 ? 1.968 3.038 6.472 1.00 90.94 80 SER A C 1
ATOM 615 O O . SER A 1 80 ? 2.906 3.112 5.685 1.00 90.94 80 SER A O 1
ATOM 617 N N . ASN A 1 81 ? 0.701 3.221 6.094 1.00 91.94 81 ASN A N 1
ATOM 618 C CA . ASN A 1 81 ? 0.286 3.428 4.710 1.00 91.94 81 ASN A CA 1
ATOM 619 C C . ASN A 1 81 ? 0.957 4.662 4.091 1.00 91.94 81 ASN A C 1
ATOM 621 O O . ASN A 1 81 ? 1.492 4.610 2.982 1.00 91.94 81 ASN A O 1
ATOM 625 N N . ARG A 1 82 ? 1.029 5.759 4.852 1.00 92.94 82 ARG A N 1
ATOM 626 C CA . ARG A 1 82 ? 1.717 6.987 4.436 1.00 92.94 82 ARG A CA 1
ATOM 627 C C . ARG A 1 82 ? 3.218 6.805 4.285 1.00 92.94 82 ARG A C 1
ATOM 629 O O . ARG A 1 82 ? 3.787 7.323 3.323 1.00 92.94 82 ARG A O 1
ATOM 636 N N . LEU A 1 83 ? 3.857 6.091 5.212 1.00 93.25 83 LEU A N 1
ATOM 637 C CA . LEU A 1 83 ? 5.283 5.772 5.121 1.00 93.25 83 LEU A CA 1
ATOM 638 C C . LEU A 1 83 ? 5.570 4.889 3.906 1.00 93.25 83 LEU A C 1
ATOM 640 O O . LEU A 1 83 ? 6.551 5.114 3.200 1.00 93.25 83 LEU A O 1
ATOM 644 N N . ASP A 1 84 ? 4.697 3.928 3.622 1.00 93.06 84 ASP A N 1
ATOM 645 C CA . ASP A 1 84 ? 4.817 3.066 2.454 1.00 93.06 84 ASP A CA 1
ATOM 646 C C . ASP A 1 84 ? 4.638 3.851 1.150 1.00 93.06 84 ASP A C 1
ATOM 648 O O . ASP A 1 84 ? 5.438 3.698 0.225 1.00 93.06 84 ASP A O 1
ATOM 652 N N . ARG A 1 85 ? 3.665 4.771 1.096 1.00 94.56 85 ARG A N 1
ATOM 653 C CA . ARG A 1 85 ? 3.494 5.695 -0.035 1.00 94.56 85 ARG A CA 1
ATOM 654 C C . ARG A 1 85 ? 4.732 6.562 -0.248 1.00 94.56 85 ARG A C 1
ATOM 656 O O . ARG A 1 85 ? 5.168 6.732 -1.383 1.00 94.56 85 ARG A O 1
ATOM 663 N N . GLN A 1 86 ? 5.304 7.113 0.821 1.00 94.19 86 GLN A N 1
ATOM 664 C CA . GLN A 1 86 ? 6.545 7.889 0.734 1.00 94.19 86 GLN A CA 1
ATOM 665 C C . GLN A 1 86 ? 7.709 7.035 0.224 1.00 94.19 86 GLN A C 1
ATOM 667 O O . GLN A 1 86 ? 8.455 7.491 -0.641 1.00 94.19 86 GLN A O 1
ATOM 672 N N . GLY A 1 87 ? 7.831 5.795 0.706 1.00 93.00 87 GLY A N 1
ATOM 673 C CA . GLY A 1 87 ? 8.825 4.835 0.230 1.00 93.00 87 GLY A CA 1
ATOM 674 C C . GLY A 1 87 ? 8.684 4.556 -1.265 1.00 93.00 87 GLY A C 1
ATOM 675 O O . GLY A 1 87 ? 9.659 4.681 -1.999 1.00 93.00 87 GLY A O 1
ATOM 676 N N . LEU A 1 88 ? 7.463 4.279 -1.731 1.00 93.38 88 LEU A N 1
ATOM 677 C CA . LEU A 1 88 ? 7.165 4.051 -3.147 1.00 93.38 88 LEU A CA 1
ATOM 678 C C . LEU A 1 88 ? 7.523 5.268 -4.014 1.00 93.38 88 LEU A C 1
ATOM 680 O O . LEU A 1 88 ? 8.184 5.125 -5.041 1.00 93.38 88 LEU A O 1
ATOM 684 N N . LEU A 1 89 ? 7.130 6.473 -3.591 1.00 91.44 89 LEU A N 1
ATOM 685 C CA . LEU A 1 89 ? 7.449 7.714 -4.305 1.00 91.44 89 LEU A CA 1
ATOM 686 C C . LEU A 1 89 ? 8.955 7.996 -4.336 1.00 91.44 89 LEU A C 1
ATOM 688 O O . LEU A 1 89 ? 9.456 8.524 -5.329 1.00 91.44 89 LEU A O 1
ATOM 692 N N . GLY A 1 90 ? 9.690 7.603 -3.294 1.00 92.19 90 GLY A N 1
ATOM 693 C CA . GLY A 1 90 ? 11.149 7.693 -3.245 1.00 92.19 90 GLY A CA 1
ATOM 694 C C . GLY A 1 90 ? 11.858 6.845 -4.306 1.00 92.19 90 GLY A C 1
ATOM 695 O O . GLY A 1 90 ? 12.983 7.163 -4.685 1.00 92.19 90 GLY A O 1
ATOM 696 N N . LEU A 1 91 ? 11.195 5.816 -4.845 1.00 90.44 91 LEU A N 1
ATOM 697 C CA . LEU A 1 91 ? 11.741 4.951 -5.894 1.00 90.44 91 LEU A CA 1
ATOM 698 C C . LEU A 1 91 ? 11.507 5.477 -7.316 1.00 90.44 91 LEU A C 1
ATOM 700 O O . LEU A 1 91 ? 11.928 4.834 -8.270 1.00 90.44 91 LEU A O 1
ATOM 704 N N . SER A 1 92 ? 10.881 6.643 -7.494 1.00 78.62 92 SER A N 1
ATOM 705 C CA . SER A 1 92 ? 10.502 7.176 -8.818 1.00 78.62 92 SER A CA 1
ATOM 706 C C . SER A 1 92 ? 11.665 7.378 -9.805 1.00 78.62 92 SER A C 1
ATOM 708 O O . SER A 1 92 ? 11.435 7.356 -11.011 1.00 78.62 92 SER A O 1
ATOM 710 N N . ASN A 1 93 ? 12.905 7.505 -9.319 1.00 81.44 93 ASN A N 1
ATOM 711 C CA . ASN A 1 93 ? 14.121 7.570 -10.146 1.00 81.44 93 ASN A CA 1
ATOM 712 C C . ASN A 1 93 ? 14.994 6.304 -10.052 1.00 81.44 93 ASN A C 1
ATOM 714 O O . ASN A 1 93 ? 16.108 6.278 -10.575 1.00 81.44 93 ASN A O 1
ATOM 718 N N . SER A 1 94 ? 14.527 5.266 -9.354 1.00 85.31 94 SER A N 1
ATOM 719 C CA . SER A 1 94 ? 15.251 4.006 -9.218 1.00 85.31 94 SER A CA 1
ATOM 720 C C . SER A 1 94 ? 15.145 3.188 -10.502 1.00 85.31 94 SER A C 1
ATOM 722 O O . SER A 1 94 ? 14.080 3.081 -11.105 1.00 85.31 94 SER A O 1
ATOM 724 N N . SER A 1 95 ? 16.254 2.574 -10.905 1.00 84.12 95 SER A N 1
ATOM 725 C CA . SER A 1 95 ? 16.282 1.535 -11.945 1.00 84.12 95 SER A CA 1
ATOM 726 C C . SER A 1 95 ? 16.542 0.148 -11.354 1.00 84.12 95 SER A C 1
ATOM 728 O O . SER A 1 95 ? 16.889 -0.766 -12.092 1.00 84.12 95 SER A O 1
ATOM 730 N N . ASP A 1 96 ? 16.418 0.003 -10.030 1.00 90.12 96 ASP A N 1
ATOM 731 C CA . ASP A 1 96 ? 16.632 -1.255 -9.316 1.00 90.12 96 ASP A CA 1
ATOM 732 C C . ASP A 1 96 ? 15.307 -2.020 -9.140 1.00 90.12 96 ASP A C 1
ATOM 734 O O . ASP A 1 96 ? 14.473 -1.605 -8.328 1.00 90.12 96 ASP A O 1
ATOM 738 N N . PRO A 1 97 ? 15.102 -3.149 -9.849 1.00 90.25 97 PRO A N 1
ATOM 739 C CA . PRO A 1 97 ? 13.900 -3.966 -9.714 1.00 90.25 97 PRO A CA 1
ATOM 740 C C . PRO A 1 97 ? 13.704 -4.533 -8.303 1.00 90.25 97 PRO A C 1
ATOM 742 O O . PRO A 1 97 ? 12.561 -4.740 -7.900 1.00 90.25 97 PRO A O 1
ATOM 745 N N . GLN A 1 98 ? 14.783 -4.784 -7.549 1.00 92.44 98 GLN A N 1
ATOM 746 C CA . GLN A 1 98 ? 14.674 -5.347 -6.198 1.00 92.44 98 GLN A CA 1
ATOM 747 C C . GLN A 1 98 ? 14.040 -4.350 -5.232 1.00 92.44 98 GLN A C 1
ATOM 749 O O . GLN A 1 98 ? 13.122 -4.714 -4.504 1.00 92.44 98 GLN A O 1
ATOM 754 N N . ALA A 1 99 ? 14.413 -3.071 -5.308 1.00 92.69 99 ALA A N 1
ATOM 755 C CA . ALA A 1 99 ? 13.789 -2.032 -4.495 1.00 92.69 99 ALA A CA 1
ATOM 756 C C . ALA A 1 99 ? 12.260 -1.941 -4.704 1.00 92.69 99 ALA A C 1
ATOM 758 O O . ALA A 1 99 ? 11.510 -1.750 -3.744 1.00 92.69 99 ALA A O 1
ATOM 759 N N . PHE A 1 100 ? 11.781 -2.118 -5.943 1.00 93.25 100 PHE A N 1
ATOM 760 C CA . PHE A 1 100 ? 10.342 -2.157 -6.242 1.00 93.25 100 PHE A CA 1
ATOM 761 C C . PHE A 1 100 ? 9.660 -3.419 -5.699 1.00 93.25 100 PHE A C 1
ATOM 763 O O . PHE A 1 100 ? 8.542 -3.339 -5.191 1.00 93.25 100 PHE A O 1
ATOM 770 N N . LEU A 1 101 ? 10.329 -4.573 -5.766 1.00 93.56 101 LEU A N 1
ATOM 771 C CA . LEU A 1 101 ? 9.830 -5.820 -5.181 1.00 93.56 101 LEU A CA 1
ATOM 772 C C . LEU A 1 101 ? 9.722 -5.729 -3.656 1.00 93.56 101 LEU A C 1
ATOM 774 O O . LEU A 1 101 ? 8.720 -6.163 -3.089 1.00 93.56 101 LEU A O 1
ATOM 778 N N . ASP A 1 102 ? 10.715 -5.138 -2.998 1.00 93.69 102 ASP A N 1
ATOM 779 C CA . ASP A 1 102 ? 10.748 -5.001 -1.543 1.00 93.69 102 ASP A CA 1
ATOM 780 C C . ASP A 1 102 ? 9.616 -4.106 -1.033 1.00 93.69 102 ASP A C 1
ATOM 782 O O . ASP A 1 102 ? 8.894 -4.484 -0.102 1.00 93.69 102 ASP A O 1
ATOM 786 N N . ILE A 1 103 ? 9.400 -2.944 -1.665 1.00 93.81 103 ILE A N 1
ATOM 787 C CA . ILE A 1 103 ? 8.293 -2.064 -1.273 1.00 93.81 103 ILE A CA 1
ATOM 788 C C . ILE A 1 103 ? 6.933 -2.707 -1.580 1.00 93.81 103 ILE A C 1
ATOM 790 O O . ILE A 1 103 ? 6.019 -2.603 -0.761 1.00 93.81 103 ILE A O 1
ATOM 794 N N . ALA A 1 104 ? 6.802 -3.425 -2.704 1.00 93.75 104 ALA A N 1
ATOM 795 C CA . ALA A 1 104 ? 5.571 -4.122 -3.066 1.00 93.75 104 ALA A CA 1
ATOM 796 C C . ALA A 1 104 ? 5.229 -5.216 -2.048 1.00 93.75 104 ALA A C 1
ATOM 798 O O . ALA A 1 104 ? 4.108 -5.252 -1.544 1.00 93.75 104 ALA A O 1
ATOM 799 N N . HIS A 1 105 ? 6.200 -6.055 -1.673 1.00 92.00 105 HIS A N 1
ATOM 800 C CA . HIS A 1 105 ? 6.010 -7.085 -0.653 1.00 92.00 105 HIS A CA 1
ATOM 801 C C . HIS A 1 105 ? 5.638 -6.492 0.707 1.00 92.00 105 HIS A C 1
ATOM 803 O O . HIS A 1 105 ? 4.751 -7.022 1.384 1.00 92.00 105 HIS A O 1
ATOM 809 N N . LYS A 1 106 ? 6.284 -5.390 1.107 1.00 92.31 106 LYS A N 1
ATOM 810 C CA . LYS A 1 106 ? 5.979 -4.697 2.362 1.00 92.31 106 LYS A CA 1
ATOM 811 C C . LYS A 1 106 ? 4.532 -4.192 2.382 1.00 92.31 106 LYS A C 1
ATOM 813 O O . LYS A 1 106 ? 3.788 -4.529 3.305 1.00 92.31 106 LYS A O 1
ATOM 818 N N . ILE A 1 107 ? 4.121 -3.457 1.344 1.00 92.56 107 ILE A N 1
ATOM 819 C CA . ILE A 1 107 ? 2.754 -2.928 1.204 1.00 92.56 107 ILE A CA 1
ATOM 820 C C . ILE A 1 107 ? 1.738 -4.070 1.190 1.00 92.56 107 ILE A C 1
ATOM 822 O O . ILE A 1 107 ? 0.759 -4.047 1.933 1.00 92.56 107 ILE A O 1
ATOM 826 N N . LYS A 1 108 ? 1.990 -5.105 0.385 1.00 89.62 108 LYS A N 1
ATOM 827 C CA . LYS A 1 108 ? 1.126 -6.281 0.254 1.00 89.62 108 LYS A CA 1
ATOM 828 C C . LYS A 1 108 ? 0.950 -7.028 1.575 1.00 89.62 108 LYS A C 1
ATOM 830 O O . LYS A 1 108 ? -0.147 -7.499 1.873 1.00 89.62 108 LYS A O 1
ATOM 835 N N . GLY A 1 109 ? 2.010 -7.128 2.380 1.00 85.81 109 GLY A N 1
ATOM 836 C CA . GLY A 1 109 ? 1.963 -7.719 3.716 1.00 85.81 109 GLY A CA 1
ATOM 837 C C . GLY A 1 109 ? 0.983 -6.988 4.635 1.00 85.81 109 GLY A C 1
ATOM 838 O O . GLY A 1 109 ? 0.101 -7.622 5.212 1.00 85.81 109 GLY A O 1
ATOM 839 N N . ALA A 1 110 ? 1.081 -5.658 4.707 1.00 86.50 110 ALA A N 1
ATOM 840 C CA . ALA A 1 110 ? 0.147 -4.837 5.476 1.00 86.50 110 ALA A CA 1
ATOM 841 C C . ALA A 1 110 ? -1.282 -4.905 4.907 1.00 86.50 110 ALA A C 1
ATOM 843 O O . ALA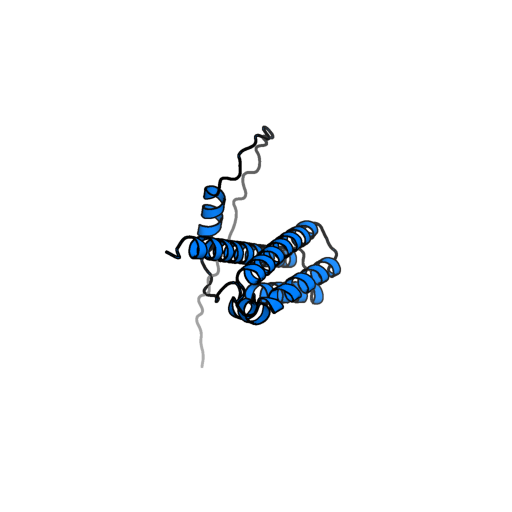 A 1 110 ? -2.239 -5.099 5.656 1.00 86.50 110 ALA A O 1
ATOM 844 N N . ALA A 1 111 ? -1.425 -4.833 3.580 1.00 87.00 111 ALA A N 1
ATOM 845 C CA . ALA A 1 111 ? -2.710 -4.893 2.886 1.00 87.00 111 ALA A CA 1
ATOM 846 C C . ALA A 1 111 ? -3.475 -6.200 3.161 1.00 87.00 111 ALA A C 1
ATOM 848 O O . ALA A 1 111 ? -4.694 -6.173 3.308 1.00 87.00 111 ALA A O 1
ATOM 849 N N . ARG A 1 112 ? -2.779 -7.337 3.300 1.00 82.88 112 ARG A N 1
ATOM 850 C CA . ARG A 1 112 ? -3.389 -8.634 3.648 1.00 82.88 112 ARG A CA 1
ATOM 851 C C . ARG A 1 112 ? -3.995 -8.666 5.044 1.00 82.88 112 ARG A C 1
ATOM 853 O O . ARG A 1 112 ? -5.067 -9.239 5.209 1.00 82.88 112 ARG A O 1
ATOM 860 N N . ILE A 1 113 ? -3.347 -8.040 6.026 1.00 80.44 113 ILE A N 1
ATOM 861 C CA . ILE A 1 113 ? -3.857 -7.974 7.407 1.00 80.44 113 ILE A CA 1
ATOM 862 C C . ILE A 1 113 ? -5.208 -7.251 7.435 1.00 80.44 113 ILE A C 1
ATOM 864 O O . ILE A 1 113 ? -6.121 -7.644 8.155 1.00 80.44 113 ILE A O 1
ATOM 868 N N . VAL A 1 114 ? -5.342 -6.220 6.605 1.00 80.00 114 VAL A N 1
ATOM 869 C CA . VAL A 1 114 ? -6.506 -5.323 6.580 1.00 80.00 114 VAL A CA 1
ATOM 870 C C . VAL A 1 114 ? -7.470 -5.655 5.439 1.00 80.00 114 VAL A C 1
ATOM 872 O O . VAL A 1 114 ? -8.463 -4.963 5.233 1.00 80.00 114 VAL A O 1
ATOM 875 N N . GLN A 1 115 ? -7.181 -6.731 4.700 1.00 83.62 115 GLN A N 1
ATOM 876 C CA . GLN A 1 115 ? -7.953 -7.223 3.558 1.00 83.62 115 GLN A CA 1
ATOM 877 C C . GLN A 1 115 ? -8.198 -6.151 2.476 1.00 83.62 115 GLN A C 1
ATOM 879 O O . GLN A 1 115 ? -9.258 -6.097 1.854 1.00 83.62 115 GLN A O 1
ATOM 884 N N . ALA A 1 116 ? -7.204 -5.294 2.229 1.00 86.88 116 ALA A N 1
ATOM 885 C CA . ALA A 1 116 ? -7.242 -4.273 1.184 1.00 86.88 116 ALA A CA 1
ATOM 886 C C . ALA A 1 116 ? -6.934 -4.888 -0.191 1.00 86.88 116 ALA A C 1
ATOM 888 O O . ALA A 1 116 ? -5.834 -4.744 -0.728 1.00 86.88 116 ALA A O 1
ATOM 889 N N . SER A 1 117 ? -7.914 -5.596 -0.755 1.00 86.88 117 SER A N 1
ATOM 890 C CA . SER A 1 117 ? -7.760 -6.415 -1.971 1.00 86.88 117 SER A CA 1
ATOM 891 C C . SER A 1 117 ? -7.146 -5.646 -3.146 1.00 86.88 117 SER A C 1
ATOM 893 O O . SER A 1 117 ? -6.178 -6.103 -3.741 1.00 86.88 117 SER A O 1
ATOM 895 N N . ARG A 1 118 ? -7.587 -4.407 -3.395 1.00 87.38 118 ARG A N 1
ATOM 896 C CA . ARG A 1 118 ? -7.042 -3.574 -4.481 1.00 87.38 118 ARG A CA 1
ATOM 897 C C . ARG A 1 118 ? -5.547 -3.263 -4.324 1.00 87.38 118 ARG A C 1
ATOM 899 O O . ARG A 1 118 ? -4.819 -3.195 -5.315 1.00 87.38 118 ARG A O 1
ATOM 906 N N . LEU A 1 119 ? -5.070 -3.076 -3.092 1.00 90.12 119 LEU A N 1
ATOM 907 C CA . LEU A 1 119 ? -3.639 -2.897 -2.824 1.00 90.12 119 LEU A CA 1
ATOM 908 C C . LEU A 1 119 ? -2.869 -4.197 -3.047 1.00 90.12 119 LEU A C 1
ATOM 910 O O . LEU A 1 119 ? -1.785 -4.168 -3.616 1.00 90.12 119 LEU A O 1
ATOM 914 N N . ILE A 1 120 ? -3.442 -5.334 -2.646 1.00 89.25 120 ILE A N 1
ATOM 915 C CA . ILE A 1 120 ? -2.839 -6.652 -2.874 1.00 89.25 120 ILE A CA 1
ATOM 916 C C . ILE A 1 120 ? -2.665 -6.890 -4.378 1.00 89.25 120 ILE A C 1
ATOM 918 O O . ILE A 1 120 ? -1.553 -7.188 -4.814 1.00 89.25 120 ILE A O 1
ATOM 922 N N . ASP A 1 121 ? -3.723 -6.677 -5.161 1.00 91.56 121 ASP A N 1
ATOM 923 C CA . ASP A 1 121 ? -3.728 -6.912 -6.607 1.00 91.56 121 ASP A CA 1
ATOM 924 C C . ASP A 1 121 ? -2.731 -5.995 -7.330 1.00 91.56 121 ASP A C 1
ATOM 926 O O . ASP A 1 121 ? -1.925 -6.445 -8.144 1.00 91.56 121 ASP A O 1
ATOM 930 N N . THR A 1 122 ? -2.727 -4.697 -7.007 1.00 92.69 122 THR A N 1
ATOM 931 C CA . THR A 1 122 ? -1.804 -3.739 -7.643 1.00 92.69 122 THR A CA 1
ATOM 932 C C . THR A 1 122 ? -0.340 -4.012 -7.278 1.00 92.69 122 THR A C 1
ATOM 934 O O . THR A 1 122 ? 0.534 -3.871 -8.138 1.00 92.69 122 THR A O 1
ATOM 937 N N . CYS A 1 123 ? -0.054 -4.477 -6.056 1.00 93.12 123 CYS A N 1
ATOM 938 C CA . CYS A 1 123 ? 1.278 -4.956 -5.680 1.00 93.12 123 CYS A CA 1
ATOM 939 C C . CYS A 1 123 ? 1.684 -6.227 -6.441 1.00 93.12 123 CYS A C 1
ATOM 941 O O . CYS A 1 123 ? 2.832 -6.329 -6.864 1.00 93.12 123 CYS A O 1
ATOM 943 N N . GLU A 1 124 ? 0.770 -7.173 -6.669 1.00 93.50 124 GLU A N 1
ATOM 944 C CA . GLU A 1 124 ? 1.048 -8.382 -7.463 1.00 93.50 124 GLU A CA 1
ATOM 945 C C . GLU A 1 124 ? 1.366 -8.069 -8.926 1.00 93.50 124 GLU A C 1
ATOM 947 O O . GLU A 1 124 ? 2.282 -8.662 -9.509 1.00 93.50 124 GLU A O 1
ATOM 952 N N . VAL A 1 125 ? 0.671 -7.088 -9.505 1.00 93.88 125 VAL A N 1
ATOM 953 C CA . VAL A 1 125 ? 0.965 -6.595 -10.856 1.00 93.88 125 VAL A CA 1
ATOM 954 C C . VAL A 1 125 ? 2.362 -5.966 -10.920 1.00 93.88 125 VAL A C 1
ATOM 956 O O . VAL A 1 125 ? 3.112 -6.271 -11.850 1.00 93.88 125 VAL A O 1
ATOM 959 N N . LEU A 1 126 ? 2.746 -5.146 -9.929 1.00 93.31 126 LEU A N 1
ATOM 960 C CA . LEU A 1 126 ? 4.098 -4.576 -9.854 1.00 93.31 126 LEU A CA 1
ATOM 961 C C . LEU A 1 126 ? 5.163 -5.672 -9.703 1.00 93.31 126 LEU A C 1
ATOM 963 O O . LEU A 1 126 ? 6.140 -5.672 -10.447 1.00 93.31 126 LEU A O 1
ATOM 967 N N . GLU A 1 127 ? 4.964 -6.630 -8.791 1.00 93.12 127 GLU A N 1
ATOM 968 C CA . GLU A 1 127 ? 5.900 -7.742 -8.592 1.00 93.12 127 GLU A CA 1
ATOM 969 C C . GLU A 1 127 ? 6.123 -8.536 -9.886 1.00 93.12 127 GLU A C 1
ATOM 971 O O . GLU A 1 127 ? 7.257 -8.873 -10.230 1.00 93.12 127 GLU A O 1
ATOM 976 N N . THR A 1 128 ? 5.045 -8.812 -10.621 1.00 92.31 128 THR A N 1
ATOM 977 C CA . T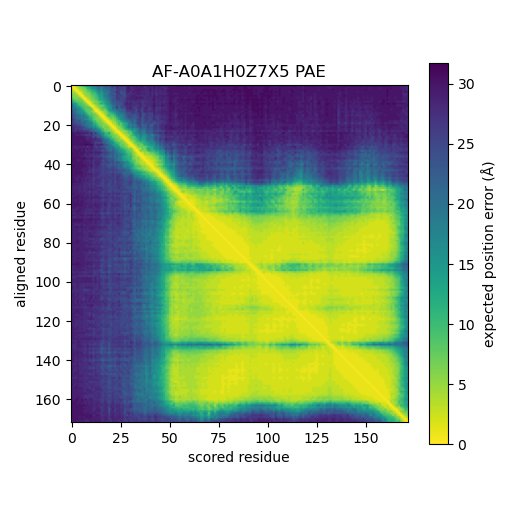HR A 1 128 ? 5.101 -9.523 -11.904 1.00 92.31 128 THR A CA 1
ATOM 978 C C . THR A 1 128 ? 5.858 -8.703 -12.949 1.00 92.31 128 THR A C 1
ATOM 980 O O . THR A 1 128 ? 6.751 -9.220 -13.618 1.00 92.31 128 THR A O 1
ATOM 983 N N . ALA A 1 129 ? 5.584 -7.396 -13.041 1.00 90.50 129 ALA A N 1
ATOM 984 C CA . ALA A 1 129 ? 6.293 -6.496 -13.949 1.00 90.50 129 ALA A CA 1
ATOM 985 C C . ALA A 1 129 ? 7.802 -6.408 -13.648 1.00 90.50 129 ALA A C 1
ATOM 987 O O . ALA A 1 129 ? 8.599 -6.295 -14.578 1.00 90.50 129 ALA A O 1
ATOM 988 N N . CYS A 1 130 ? 8.204 -6.502 -12.377 1.00 90.69 130 CYS A N 1
ATOM 989 C CA . CYS A 1 130 ? 9.612 -6.545 -11.982 1.00 90.69 130 CYS A CA 1
ATOM 990 C C . CYS A 1 130 ? 10.297 -7.884 -12.302 1.00 90.69 130 CYS A C 1
ATOM 992 O O . CYS A 1 130 ? 11.493 -7.881 -12.592 1.00 90.69 130 CYS A O 1
ATOM 994 N N . ARG A 1 131 ? 9.577 -9.015 -12.227 1.00 88.31 131 ARG A N 1
ATOM 995 C CA . ARG A 1 131 ? 10.136 -10.364 -12.449 1.00 88.31 131 ARG A CA 1
ATOM 996 C C . ARG A 1 131 ? 10.244 -10.743 -13.926 1.00 88.31 131 ARG A C 1
ATOM 998 O O . ARG A 1 131 ? 11.217 -11.394 -14.290 1.00 88.31 131 ARG A O 1
ATOM 1005 N N . ASP A 1 132 ? 9.274 -10.347 -14.749 1.00 85.25 132 ASP A N 1
ATOM 1006 C CA . ASP A 1 132 ? 9.230 -10.744 -16.160 1.00 85.25 132 ASP A CA 1
ATOM 1007 C C . ASP A 1 132 ? 10.174 -9.896 -17.019 1.00 85.25 132 ASP A C 1
ATOM 1009 O O . ASP A 1 132 ? 11.145 -10.399 -17.578 1.00 85.25 132 ASP A O 1
ATOM 1013 N N . ASN A 1 133 ? 9.881 -8.596 -17.145 1.00 80.19 133 ASN A N 1
ATOM 1014 C CA . ASN A 1 133 ? 10.633 -7.688 -18.005 1.00 80.19 133 ASN A CA 1
ATOM 1015 C C . ASN A 1 133 ? 10.522 -6.253 -17.471 1.00 80.19 133 ASN A C 1
ATOM 1017 O O . ASN A 1 133 ? 9.466 -5.620 -17.577 1.00 80.19 133 ASN A O 1
ATOM 1021 N N . PHE A 1 134 ? 11.615 -5.741 -16.896 1.00 83.94 134 PHE A N 1
ATOM 1022 C CA . PHE A 1 134 ? 11.650 -4.417 -16.275 1.00 83.94 134 PHE A CA 1
ATOM 1023 C C . PHE A 1 134 ? 11.538 -3.311 -17.335 1.00 83.94 134 PHE A C 1
ATOM 1025 O O . PHE A 1 134 ? 12.529 -2.861 -17.911 1.00 83.94 134 PHE A O 1
ATOM 1032 N N . HIS A 1 135 ? 10.306 -2.880 -17.600 1.00 89.06 135 HIS A N 1
ATOM 1033 C CA . HIS A 1 135 ? 9.995 -1.749 -18.467 1.00 89.06 135 HIS A CA 1
ATOM 1034 C C . HIS A 1 135 ? 9.678 -0.517 -17.616 1.00 89.06 135 HIS A C 1
ATOM 1036 O O . HIS A 1 135 ? 8.644 -0.514 -16.945 1.00 89.06 135 HIS A O 1
ATOM 1042 N N . PRO A 1 136 ? 10.505 0.546 -17.664 1.00 87.75 136 PRO A N 1
ATOM 1043 C CA . PRO A 1 136 ? 10.321 1.736 -16.832 1.00 87.75 136 PRO A CA 1
ATOM 1044 C C . PRO A 1 136 ? 8.919 2.351 -16.924 1.00 87.75 136 PRO A C 1
ATOM 1046 O O . PRO A 1 136 ? 8.361 2.760 -15.910 1.00 87.75 136 PRO A O 1
ATOM 1049 N N . GLU A 1 137 ? 8.318 2.361 -18.116 1.00 90.00 137 GLU A N 1
ATOM 1050 C CA . GLU A 1 137 ? 6.959 2.874 -18.337 1.00 90.00 137 GLU A CA 1
ATOM 1051 C C . GLU A 1 137 ? 5.906 2.047 -17.589 1.00 90.00 137 GLU A C 1
ATOM 1053 O O . GLU A 1 137 ? 5.125 2.601 -16.816 1.00 90.00 137 GLU A O 1
ATOM 1058 N N . LYS A 1 138 ? 5.946 0.715 -17.729 1.00 91.31 138 LYS A N 1
ATOM 1059 C CA . LYS A 1 138 ? 5.026 -0.201 -17.039 1.00 91.31 138 LYS A CA 1
ATOM 1060 C C . LYS A 1 138 ? 5.199 -0.136 -15.520 1.00 91.31 138 LYS A C 1
ATOM 1062 O O . LYS A 1 138 ? 4.212 -0.144 -14.789 1.00 91.31 138 LYS A O 1
ATOM 1067 N N . ILE A 1 139 ? 6.439 -0.039 -15.034 1.00 92.12 139 ILE A N 1
ATOM 1068 C CA . ILE A 1 139 ? 6.726 0.136 -13.602 1.00 92.12 139 ILE A CA 1
ATOM 1069 C C . ILE A 1 139 ? 6.143 1.457 -13.100 1.00 92.12 139 ILE A C 1
ATOM 1071 O O . ILE A 1 139 ? 5.476 1.472 -12.069 1.00 92.12 139 ILE A O 1
ATOM 1075 N N . ALA A 1 140 ? 6.308 2.553 -13.845 1.00 91.25 140 ALA A N 1
ATOM 1076 C CA . ALA A 1 140 ? 5.731 3.842 -13.481 1.00 91.25 140 ALA A CA 1
ATOM 1077 C C . ALA A 1 140 ? 4.191 3.809 -13.437 1.00 91.25 140 ALA A C 1
ATOM 1079 O O . ALA A 1 140 ? 3.592 4.409 -12.543 1.00 91.25 140 ALA A O 1
ATOM 1080 N N . GLU A 1 141 ? 3.536 3.101 -14.361 1.00 92.06 141 GLU A N 1
ATOM 1081 C CA . GLU A 1 141 ? 2.084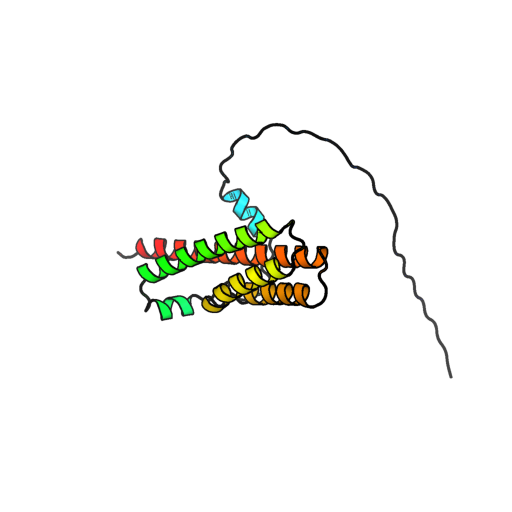 2.878 -14.327 1.00 92.06 141 GLU A CA 1
ATOM 1082 C C . GLU A 1 141 ? 1.653 2.071 -13.098 1.00 92.06 141 GLU A C 1
ATOM 1084 O O . GLU A 1 141 ? 0.714 2.466 -12.404 1.00 92.06 141 GLU A O 1
ATOM 1089 N N . CYS A 1 142 ? 2.374 0.993 -12.779 1.00 93.19 142 CYS A N 1
ATOM 1090 C CA . CYS A 1 142 ? 2.117 0.182 -11.590 1.00 93.19 142 CYS A CA 1
ATOM 1091 C C . CYS A 1 142 ? 2.292 1.003 -10.303 1.00 93.19 142 CYS A C 1
ATOM 1093 O O . CYS A 1 142 ? 1.425 0.977 -9.432 1.00 93.19 142 CYS A O 1
ATOM 1095 N N . CYS A 1 143 ? 3.359 1.801 -10.201 1.00 93.25 143 CYS A N 1
ATOM 1096 C CA . CYS A 1 143 ? 3.588 2.697 -9.068 1.00 93.25 143 CYS A CA 1
ATOM 1097 C C . CYS A 1 143 ? 2.452 3.714 -8.903 1.00 93.25 143 CYS A C 1
ATOM 1099 O O . CYS A 1 143 ? 1.980 3.922 -7.789 1.00 93.25 143 CYS A O 1
ATOM 1101 N N . LYS A 1 144 ? 1.953 4.303 -9.999 1.00 93.12 144 LYS A N 1
ATOM 1102 C CA . LYS A 1 144 ? 0.784 5.201 -9.958 1.00 93.12 144 LYS A CA 1
ATOM 1103 C C . LYS A 1 144 ? -0.483 4.476 -9.500 1.00 93.12 144 LYS A C 1
ATOM 1105 O O . LYS A 1 144 ? -1.285 5.060 -8.775 1.00 93.12 144 LYS A O 1
ATOM 1110 N N . ALA A 1 145 ? -0.685 3.228 -9.923 1.00 93.19 145 ALA A N 1
ATOM 1111 C CA . ALA A 1 145 ? -1.832 2.427 -9.499 1.00 93.19 145 ALA A CA 1
ATOM 1112 C C . ALA A 1 145 ? -1.783 2.122 -7.993 1.00 93.19 145 ALA A C 1
ATOM 1114 O O . ALA A 1 145 ? -2.778 2.338 -7.300 1.00 93.19 145 ALA A O 1
ATOM 1115 N N . ILE A 1 146 ? -0.618 1.715 -7.477 1.00 93.81 146 ILE A N 1
ATOM 1116 C CA . ILE A 1 146 ? -0.412 1.487 -6.041 1.00 93.81 146 ILE A CA 1
ATOM 1117 C C . ILE A 1 146 ? -0.587 2.794 -5.266 1.00 93.81 146 ILE A C 1
ATOM 1119 O O . ILE A 1 146 ? -1.291 2.811 -4.264 1.00 93.81 146 ILE A O 1
ATOM 1123 N N . GLU A 1 147 ? -0.016 3.908 -5.733 1.00 94.38 147 GLU A N 1
ATOM 1124 C CA . GLU A 1 147 ? -0.180 5.209 -5.077 1.00 94.38 147 GLU A CA 1
ATOM 1125 C C . GLU A 1 147 ? -1.660 5.595 -4.934 1.00 94.38 147 GLU A C 1
ATOM 1127 O O . GLU A 1 147 ? -2.083 6.023 -3.859 1.00 94.38 147 GLU A O 1
ATOM 1132 N N . ARG A 1 148 ? -2.463 5.417 -5.990 1.00 92.56 148 ARG A N 1
ATOM 1133 C CA . ARG A 1 148 ? -3.912 5.672 -5.943 1.00 92.56 148 ARG A CA 1
ATOM 1134 C C . ARG A 1 148 ? -4.611 4.770 -4.929 1.00 92.56 148 ARG A C 1
ATOM 1136 O O . ARG A 1 148 ? -5.424 5.257 -4.152 1.00 92.56 148 ARG A O 1
ATOM 1143 N N . ALA A 1 149 ? -4.269 3.485 -4.900 1.00 91.94 149 ALA A N 1
ATOM 1144 C CA . ALA A 1 149 ? -4.842 2.538 -3.949 1.00 91.94 149 ALA A CA 1
ATOM 1145 C C . ALA A 1 149 ? -4.452 2.855 -2.492 1.00 91.94 149 ALA A C 1
ATOM 1147 O O . ALA A 1 149 ? -5.287 2.735 -1.597 1.00 91.94 149 ALA A O 1
ATOM 1148 N N . LEU A 1 150 ? -3.224 3.332 -2.251 1.00 92.81 150 LEU A N 1
ATOM 1149 C CA . LEU A 1 150 ? -2.781 3.817 -0.940 1.00 92.81 150 LEU A CA 1
ATOM 1150 C C . LEU A 1 150 ? -3.589 5.054 -0.519 1.00 92.81 150 LEU A C 1
ATOM 1152 O O . LEU A 1 150 ? -4.118 5.093 0.586 1.00 92.81 150 LEU A O 1
ATOM 1156 N N . LEU A 1 151 ? -3.766 6.031 -1.416 1.00 92.38 151 LEU A N 1
ATOM 1157 C CA . LEU A 1 151 ? -4.559 7.238 -1.144 1.00 92.38 151 LEU A CA 1
ATOM 1158 C C . LEU A 1 151 ? -6.035 6.935 -0.842 1.00 92.38 151 LEU A C 1
ATOM 1160 O O . LEU A 1 151 ? -6.633 7.567 0.031 1.00 92.38 151 LEU A O 1
ATOM 1164 N N . GLU A 1 152 ? -6.630 5.978 -1.551 1.00 90.50 152 GLU A N 1
ATOM 1165 C CA . GLU A 1 152 ? -7.994 5.519 -1.280 1.00 90.50 152 GLU A CA 1
ATOM 1166 C C . GLU A 1 152 ? -8.108 4.855 0.095 1.00 90.50 152 GLU A C 1
ATOM 1168 O O . GLU A 1 152 ? -9.049 5.154 0.837 1.00 90.50 152 GLU A O 1
ATOM 1173 N N . LEU A 1 153 ? -7.134 4.015 0.469 1.00 89.88 153 LEU A N 1
ATOM 1174 C CA . LEU A 1 153 ? -7.090 3.410 1.798 1.00 89.88 153 LEU A CA 1
ATOM 1175 C C . LEU A 1 153 ? -6.925 4.479 2.889 1.00 89.88 153 LEU A C 1
ATOM 1177 O O . LEU A 1 153 ? -7.686 4.480 3.854 1.00 89.88 153 LEU A O 1
ATOM 1181 N N . ASP A 1 154 ? -6.016 5.439 2.709 1.00 90.88 154 ASP A N 1
ATOM 1182 C CA . ASP A 1 154 ? -5.829 6.582 3.613 1.00 90.88 154 ASP A CA 1
ATOM 1183 C C . ASP A 1 154 ? -7.149 7.330 3.865 1.00 90.88 154 ASP A C 1
ATOM 1185 O O . ASP A 1 154 ? -7.504 7.629 5.010 1.00 90.88 154 ASP A O 1
ATOM 1189 N N . ARG A 1 155 ? -7.911 7.609 2.797 1.00 89.62 155 ARG A N 1
ATOM 1190 C CA . ARG A 1 155 ? -9.212 8.282 2.898 1.00 89.62 155 ARG A CA 1
ATOM 1191 C C . ARG A 1 155 ? -10.220 7.442 3.678 1.00 89.62 155 ARG A C 1
ATOM 1193 O O . ARG A 1 155 ? -10.910 7.979 4.544 1.00 89.62 155 ARG A O 1
ATOM 1200 N N . ALA A 1 156 ? -10.301 6.147 3.384 1.00 88.00 156 ALA A N 1
ATOM 1201 C CA . ALA A 1 156 ? -11.221 5.243 4.062 1.00 88.00 156 ALA A CA 1
ATOM 1202 C C . ALA A 1 156 ? -10.898 5.134 5.565 1.00 88.00 156 ALA A C 1
ATOM 1204 O O . ALA A 1 156 ? -11.804 5.179 6.397 1.00 88.00 156 ALA A O 1
ATOM 1205 N N . LEU A 1 157 ? -9.613 5.072 5.928 1.00 88.12 157 LEU A N 1
ATOM 1206 C CA . LEU A 1 157 ? -9.165 5.032 7.323 1.00 88.12 157 LEU A CA 1
ATOM 1207 C C . LEU A 1 157 ? -9.487 6.321 8.076 1.00 88.12 157 LEU A C 1
ATOM 1209 O O . LEU A 1 157 ? -9.979 6.270 9.202 1.00 88.12 157 LEU A O 1
ATOM 1213 N N . LEU A 1 158 ? -9.259 7.480 7.453 1.00 88.69 158 LEU A N 1
ATOM 1214 C CA . LEU A 1 158 ? -9.619 8.773 8.037 1.00 88.69 158 LEU A CA 1
ATOM 1215 C C . LEU A 1 158 ? -11.127 8.897 8.271 1.00 88.69 158 LEU A C 1
ATOM 1217 O O . LEU A 1 158 ? -11.541 9.398 9.315 1.00 88.69 158 LEU A O 1
ATOM 1221 N N . GLN A 1 159 ? -11.945 8.420 7.331 1.00 87.12 159 GLN A N 1
ATOM 1222 C CA . GLN A 1 159 ? -13.397 8.421 7.484 1.00 87.12 159 GLN A CA 1
ATOM 1223 C C . GLN A 1 159 ? -13.839 7.540 8.661 1.00 87.12 159 GLN A C 1
ATOM 1225 O O . GLN A 1 159 ? -14.671 7.966 9.458 1.00 87.12 159 GLN A O 1
ATOM 1230 N N . GLN A 1 160 ? -13.248 6.352 8.818 1.00 84.44 160 GLN A N 1
ATOM 1231 C CA . GLN A 1 160 ? -13.538 5.467 9.952 1.00 84.44 160 GLN A CA 1
ATOM 1232 C C . GLN A 1 160 ? -13.083 6.053 11.293 1.00 84.44 160 GLN A C 1
ATOM 1234 O O . GLN A 1 160 ? -13.794 5.944 12.293 1.00 84.44 160 GLN A O 1
ATOM 1239 N N . LEU A 1 161 ? -11.926 6.719 11.333 1.00 83.75 161 LEU A N 1
ATOM 1240 C CA . LEU A 1 161 ? -11.472 7.433 12.528 1.00 83.75 161 LEU A CA 1
ATOM 1241 C C . LEU A 1 161 ? -12.438 8.567 12.910 1.00 83.75 161 LEU A C 1
ATOM 1243 O O . LEU A 1 161 ? -12.757 8.701 14.087 1.00 83.75 161 LEU A O 1
ATOM 1247 N N . GLY A 1 162 ? -12.952 9.319 11.930 1.00 80.88 162 GLY A N 1
ATOM 1248 C CA . GLY A 1 162 ? -13.952 10.369 12.157 1.00 80.88 162 GLY A CA 1
ATOM 1249 C C . GLY A 1 162 ? -15.282 9.831 12.697 1.00 80.88 162 GLY A C 1
ATOM 1250 O O . GLY A 1 162 ? -15.790 10.347 13.688 1.00 80.88 162 GLY A O 1
ATOM 1251 N N . GLN A 1 163 ? -15.794 8.739 12.120 1.00 77.44 163 GLN A N 1
ATOM 1252 C CA . GLN A 1 163 ? -17.028 8.088 12.583 1.00 77.44 163 GLN A CA 1
ATOM 1253 C C . GLN A 1 163 ? -16.913 7.595 14.037 1.00 77.44 163 GLN A C 1
ATOM 1255 O O . GLN A 1 163 ? -17.836 7.785 14.826 1.00 77.44 163 GLN A O 1
ATOM 1260 N N . ASN A 1 164 ? -15.759 7.036 14.423 1.00 67.62 164 ASN A N 1
ATOM 1261 C CA . ASN A 1 164 ? -15.499 6.612 15.804 1.00 67.62 164 ASN A CA 1
ATOM 1262 C C . ASN A 1 164 ? -15.460 7.781 16.810 1.00 67.62 164 ASN A C 1
ATOM 1264 O O . ASN A 1 164 ? -15.759 7.580 17.989 1.00 67.62 164 ASN A O 1
ATOM 1268 N N . ASP A 1 165 ? -15.066 8.983 16.378 1.00 65.06 165 ASP A N 1
ATOM 1269 C CA . ASP A 1 165 ? -15.070 10.186 17.217 1.00 65.06 165 ASP A CA 1
ATOM 1270 C C . ASP A 1 165 ? -16.496 10.783 17.341 1.00 65.06 165 ASP A C 1
ATOM 1272 O O . ASP A 1 165 ? -16.885 11.197 18.434 1.00 65.06 165 ASP A O 1
ATOM 1276 N N . GLU A 1 166 ? -17.320 10.749 16.282 1.00 60.66 166 GLU A N 1
ATOM 1277 C CA . GLU A 1 166 ? -18.714 11.242 16.302 1.00 60.66 166 GLU A CA 1
ATOM 1278 C C . GLU A 1 166 ? -19.676 10.343 17.103 1.00 60.66 166 GLU A C 1
ATOM 1280 O O . GLU A 1 166 ? -20.528 10.851 17.840 1.00 60.66 166 GLU A O 1
ATOM 1285 N N . SER A 1 167 ? -19.510 9.015 17.048 1.00 58.78 167 SER A N 1
ATOM 1286 C CA . SER A 1 167 ? -20.314 8.076 17.851 1.00 58.78 167 SER A CA 1
ATOM 1287 C C . SER A 1 167 ? -20.125 8.251 19.365 1.00 58.78 167 SER A C 1
ATOM 1289 O O . SER A 1 167 ? -21.007 7.890 20.133 1.00 58.78 167 SER A O 1
ATOM 1291 N N . ARG A 1 168 ? -19.014 8.856 19.814 1.00 54.50 168 ARG A N 1
ATOM 1292 C CA . ARG A 1 168 ? -18.777 9.176 21.236 1.00 54.50 168 ARG A CA 1
ATOM 1293 C C . ARG A 1 168 ? -19.482 10.446 21.715 1.00 54.50 168 ARG A C 1
ATOM 1295 O O . ARG A 1 168 ? -19.620 10.635 22.918 1.00 54.50 168 ARG A O 1
ATOM 1302 N N . MET A 1 169 ? -19.892 11.334 20.807 1.00 53.72 169 MET A N 1
ATOM 1303 C CA . MET A 1 169 ? -20.620 12.566 21.148 1.00 53.72 169 MET A CA 1
ATOM 1304 C C . MET A 1 169 ? -22.141 12.363 21.226 1.00 53.72 169 MET A C 1
ATOM 1306 O O . MET A 1 169 ? -22.857 13.297 21.573 1.00 53.72 169 MET A O 1
ATOM 1310 N N . THR A 1 170 ? -22.637 11.165 20.903 1.00 44.66 170 THR A N 1
ATOM 1311 C CA . THR A 1 170 ? -24.071 10.860 20.770 1.00 44.66 170 THR A CA 1
ATOM 1312 C C . THR A 1 170 ? -24.627 9.899 21.828 1.00 44.66 170 THR A C 1
ATOM 1314 O O . THR A 1 170 ? -25.753 9.432 21.676 1.00 44.66 170 THR A O 1
ATOM 1317 N N . GLU A 1 171 ? -23.909 9.644 22.926 1.00 35.06 171 GLU A N 1
ATOM 1318 C CA . GLU A 1 171 ? -24.480 8.958 24.098 1.00 35.06 171 GLU A CA 1
ATOM 1319 C C . GLU A 1 171 ? -25.086 9.991 25.085 1.00 35.06 171 GLU A C 1
ATOM 1321 O O . GLU A 1 171 ? -24.338 10.838 25.584 1.00 35.06 171 GLU A O 1
ATOM 1326 N N . PRO A 1 172 ? -26.420 9.986 25.318 1.00 43.50 172 PRO A N 1
ATOM 1327 C CA . PRO A 1 172 ? -27.110 10.868 26.270 1.00 43.50 172 PRO A CA 1
ATOM 1328 C C . PRO A 1 172 ? -26.985 10.439 27.740 1.00 43.50 172 PRO A C 1
ATOM 1330 O O . PRO A 1 172 ? -26.780 9.234 28.011 1.00 43.50 172 PRO A O 1
#

Secondary structure (DSSP, 8-state):
----------------------------------HHHHHHHHHTS---S---SS-SHHHHHHHTT-HHHHHHHHHHHHHHHHHHHHHHHHTTT---HHHHHHHHHHHHHHHHHTT-HHHHHHHHHHHHHHHH---HHHHHHHHHHHHHHHHHHHHHHHHHHHHHHHGGG---

Nearest PDB structures (foldseek):
  3myf-assembly1_A  TM=7.860E-01  e=2.116E-03  Shewanella sp. W3-18-1
  7c1i-assembly2_E  TM=8.336E-01  e=3.732E-03  Pseudomonas aeruginosa
  3iqt-assembly1_A  TM=7.422E-01  e=2.271E-02  Escherichia coli CFT073
  8pbw-assembly1_B  TM=7.994E-01  e=3.431E-02  Thermochaetoides thermophila
  8rqj-assembly1_A  TM=6.343E-01  e=6.372E-02  Thermochaetoides thermophila

InterPro domains:
  IPR008207 Signal transduction histidine kinase, phosphotransfer (Hpt) domain [PF01627] (73-149)
  IPR008207 Signal transduction histidine kinase, phosphotransfer (Hpt) domain [PS50894] (66-168)
  IPR008207 Signal transduction histidine kinase, phosphotransfer (Hpt) domain [cd00088] (85-154)
  IPR036641 HPT domain superfamily [G3DSA:1.20.120.160] (54-166)
  IPR036641 HPT domain superfamily [SSF47226] (25-149)

Foldseek 3Di:
DDDDDDDDDDDDDDDDDDDDDDDDDDDDDDDPPPVVVVVVVVVPDDPPPDDQQFDLVLLCVVVVNDLVSSLVVLVVLLVQLVVLLVQLVVCLVPPDLVSLLVSLVSQLVSCVSRVRVQSVVLSVQLNCCSPPPVDSVSNVVSSVSNSVSSVSSSVSSVVVSVVSVVVVVPDD

pLDDT: mean 71.48, std 22.28, range [27.16, 94.56]

Solvent-accessible surface area (backbone atoms only — not comparable to full-atom values): 10566 Å² total; per-residue (Å²): 134,89,83,93,83,87,85,84,82,87,83,80,86,84,89,84,92,84,82,84,87,84,89,82,93,77,78,97,68,94,68,82,88,50,70,70,63,56,48,59,64,55,70,72,52,77,80,68,98,61,76,70,64,46,48,64,66,58,48,37,65,74,41,72,62,36,67,68,54,39,50,51,53,50,52,51,48,48,51,48,49,52,54,51,47,52,53,58,60,70,45,76,83,59,89,56,53,63,64,55,40,53,53,29,52,53,52,29,55,57,23,59,73,38,51,15,56,68,42,35,54,35,26,51,54,40,43,48,42,47,70,75,59,80,44,72,68,62,51,52,52,32,51,51,50,36,50,52,40,46,53,51,36,47,52,54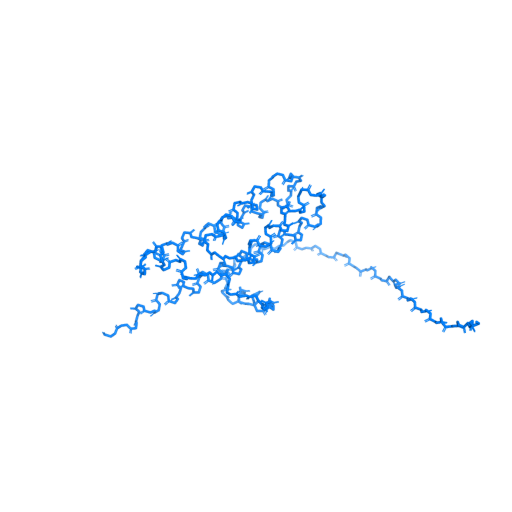,49,53,51,52,53,50,51,61,57,54,62,68,75,69,73,132